Protein AF-A0A0F9VD10-F1 (afdb_monomer)

Sequence (58 aa):
MNDRNCAVRERIGDGVSVGRCWIYTDEAEGTLTCPRHGDVTSIQKRFSETGELGEDPR

Radius of gyration: 10.75 Å; Cα contacts (8 Å, |Δi|>4): 100; chains: 1; bounding box: 22×23×31 Å

Organism: NCBI:txid412755

Structure (mmCIF, N/CA/C/O backbone):
data_AF-A0A0F9VD10-F1
#
_entry.id   AF-A0A0F9VD10-F1
#
loop_
_atom_site.group_PDB
_atom_site.id
_atom_site.type_symbol
_atom_site.label_atom_id
_atom_site.label_alt_id
_atom_site.label_comp_id
_atom_site.label_asym_id
_atom_site.label_entity_id
_atom_site.label_seq_id
_atom_site.pdbx_PDB_ins_code
_atom_site.Cartn_x
_atom_site.Cartn_y
_atom_site.Cartn_z
_atom_site.occupancy
_atom_site.B_iso_or_equiv
_atom_site.auth_seq_id
_atom_site.auth_comp_id
_atom_site.auth_asym_id
_atom_site.auth_atom_id
_atom_site.pdbx_PDB_model_num
ATOM 1 N N . MET A 1 1 ? -6.726 -6.992 11.197 1.00 44.00 1 MET A N 1
ATOM 2 C CA . MET A 1 1 ? -5.442 -7.432 10.609 1.00 44.00 1 MET A CA 1
ATOM 3 C C . MET A 1 1 ? -4.588 -6.188 10.432 1.00 44.00 1 MET A C 1
ATOM 5 O O . MET A 1 1 ? -4.950 -5.360 9.615 1.00 44.00 1 MET A O 1
ATOM 9 N N . ASN A 1 2 ? -3.534 -6.005 11.235 1.00 52.88 2 ASN A N 1
ATOM 10 C CA . ASN A 1 2 ? -2.576 -4.907 11.039 1.00 52.88 2 ASN A CA 1
ATOM 11 C C . ASN A 1 2 ? -1.551 -5.352 10.000 1.00 52.88 2 ASN A C 1
ATOM 13 O O . ASN A 1 2 ? -0.448 -5.783 10.329 1.00 52.88 2 ASN A O 1
ATOM 17 N N . ASP A 1 3 ? -1.974 -5.348 8.745 1.00 70.81 3 ASP A N 1
ATOM 18 C CA . ASP A 1 3 ? -1.129 -5.778 7.653 1.00 70.81 3 ASP A CA 1
ATOM 19 C C . ASP A 1 3 ? -0.364 -4.571 7.104 1.00 70.81 3 ASP A C 1
ATOM 21 O O . ASP A 1 3 ? -0.897 -3.764 6.346 1.00 70.81 3 ASP A O 1
ATOM 25 N N . ARG A 1 4 ? 0.887 -4.424 7.554 1.00 84.50 4 ARG A N 1
ATOM 26 C CA . AR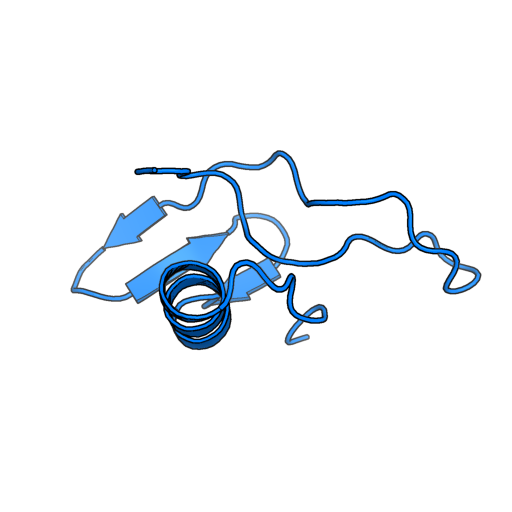G A 1 4 ? 1.766 -3.307 7.180 1.00 84.50 4 ARG A CA 1
ATOM 27 C C . ARG A 1 4 ? 2.291 -3.411 5.752 1.00 84.50 4 ARG A C 1
ATOM 29 O O . ARG A 1 4 ? 2.987 -2.504 5.311 1.00 84.50 4 ARG A O 1
ATOM 36 N N . ASN A 1 5 ? 2.034 -4.500 5.031 1.00 92.94 5 ASN A N 1
ATOM 37 C CA . ASN A 1 5 ? 2.434 -4.582 3.635 1.00 92.94 5 ASN A CA 1
ATOM 38 C C . ASN A 1 5 ? 1.611 -3.579 2.811 1.00 92.94 5 ASN A C 1
ATOM 40 O O . ASN A 1 5 ? 0.446 -3.298 3.099 1.00 92.94 5 ASN A O 1
ATOM 44 N N . CYS A 1 6 ? 2.208 -3.018 1.772 1.00 94.88 6 CYS A N 1
ATOM 45 C CA . CYS A 1 6 ? 1.533 -2.089 0.883 1.00 94.88 6 CYS A CA 1
ATOM 46 C C . CYS A 1 6 ? 0.330 -2.772 0.206 1.00 94.88 6 CYS A C 1
ATOM 48 O O . CYS A 1 6 ? 0.454 -3.846 -0.382 1.00 94.88 6 CYS A O 1
ATOM 50 N N . ALA A 1 7 ? -0.857 -2.166 0.285 1.00 95.81 7 ALA A N 1
ATOM 51 C CA . ALA A 1 7 ? -2.071 -2.699 -0.339 1.00 95.81 7 ALA A CA 1
ATOM 52 C C . ALA A 1 7 ? -2.208 -2.378 -1.841 1.00 95.81 7 ALA A C 1
ATOM 54 O O . ALA A 1 7 ? -3.303 -2.458 -2.395 1.00 95.81 7 ALA A O 1
ATOM 55 N N . VAL A 1 8 ? -1.110 -2.044 -2.522 1.00 95.88 8 VAL A N 1
ATOM 56 C CA . VAL A 1 8 ? -1.083 -1.938 -3.986 1.00 95.88 8 VAL A CA 1
ATOM 57 C C . VAL A 1 8 ? -1.065 -3.336 -4.605 1.00 95.88 8 VAL A C 1
ATOM 59 O O . VAL A 1 8 ? -0.327 -4.226 -4.167 1.00 95.88 8 VAL A O 1
ATOM 62 N N . ARG A 1 9 ? -1.886 -3.521 -5.639 1.00 95.50 9 ARG A N 1
ATOM 63 C CA . ARG A 1 9 ? -1.866 -4.660 -6.549 1.00 95.50 9 ARG A CA 1
ATOM 64 C C . ARG A 1 9 ? -0.719 -4.473 -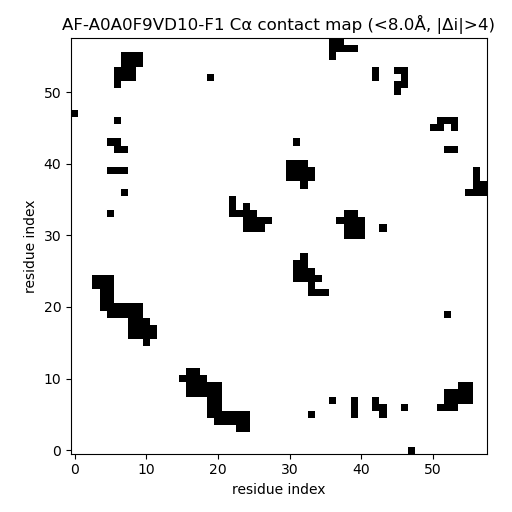7.531 1.00 95.50 9 ARG A C 1
ATOM 66 O O . ARG A 1 9 ? -0.790 -3.662 -8.449 1.00 95.50 9 ARG A O 1
ATOM 73 N N . GLU A 1 10 ? 0.309 -5.280 -7.357 1.00 93.56 10 GLU A N 1
ATOM 74 C CA . GLU A 1 10 ? 1.461 -5.305 -8.237 1.00 93.56 10 GLU A CA 1
ATOM 75 C C . GLU A 1 10 ? 1.074 -5.861 -9.602 1.00 93.56 10 GLU A C 1
ATOM 77 O O . GLU A 1 10 ? 0.331 -6.848 -9.723 1.00 93.56 10 GLU A O 1
ATOM 82 N N . ARG A 1 11 ? 1.627 -5.229 -10.632 1.00 91.50 11 ARG A N 1
ATOM 83 C CA . ARG A 1 11 ? 1.539 -5.662 -12.020 1.00 91.50 11 ARG A CA 1
ATOM 84 C C . ARG A 1 11 ? 2.942 -5.716 -12.613 1.00 91.50 11 ARG A C 1
ATOM 86 O O . ARG A 1 11 ? 3.809 -4.924 -12.242 1.00 91.50 11 ARG A O 1
ATOM 93 N N . ILE A 1 12 ? 3.178 -6.668 -13.504 1.00 86.12 12 ILE A N 1
ATOM 94 C CA . ILE A 1 12 ? 4.397 -6.686 -14.325 1.00 86.12 12 ILE A CA 1
ATOM 95 C C . ILE A 1 12 ? 4.178 -5.823 -15.576 1.00 86.12 12 ILE A C 1
ATOM 97 O O . ILE A 1 12 ? 3.086 -5.302 -15.791 1.00 86.12 12 ILE A O 1
ATOM 101 N N . GLY A 1 13 ? 5.221 -5.626 -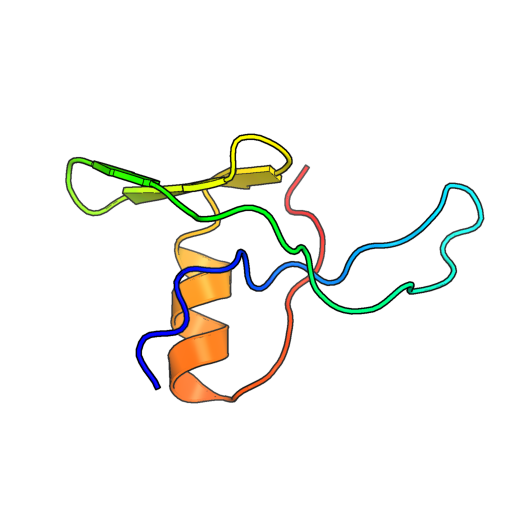16.386 1.00 80.06 13 GLY A N 1
ATOM 102 C CA . GLY A 1 13 ? 5.213 -4.640 -17.478 1.00 80.06 13 GLY A CA 1
ATOM 103 C C . GLY A 1 13 ? 4.153 -4.845 -18.571 1.00 80.06 13 GLY A C 1
ATOM 104 O O . GLY A 1 13 ? 3.868 -3.907 -19.305 1.00 80.06 13 GLY A O 1
ATOM 105 N N . ASP A 1 14 ? 3.547 -6.029 -18.668 1.00 87.44 14 ASP A N 1
ATOM 106 C CA . ASP A 1 14 ? 2.429 -6.326 -19.577 1.00 87.44 14 ASP A CA 1
ATOM 107 C C . ASP A 1 14 ? 1.039 -6.084 -18.942 1.00 87.44 14 ASP A C 1
ATOM 109 O O . ASP A 1 14 ? 0.008 -6.368 -19.550 1.00 87.44 14 ASP A O 1
ATOM 113 N N . GLY A 1 15 ? 0.998 -5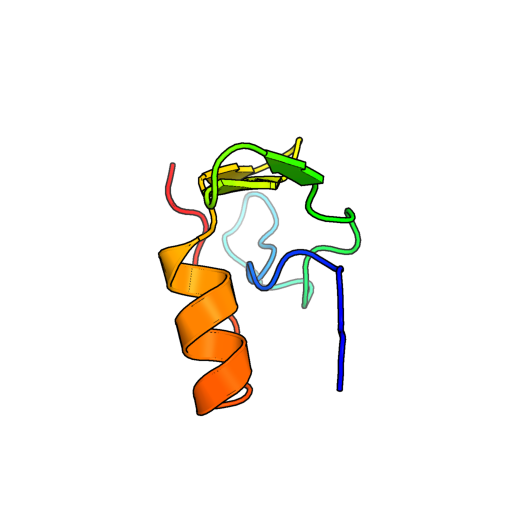.557 -17.713 1.00 84.94 15 GLY A N 1
ATOM 114 C CA . GLY A 1 15 ? -0.222 -5.281 -16.960 1.00 84.94 15 GLY A CA 1
ATOM 115 C C . GLY A 1 15 ? -0.789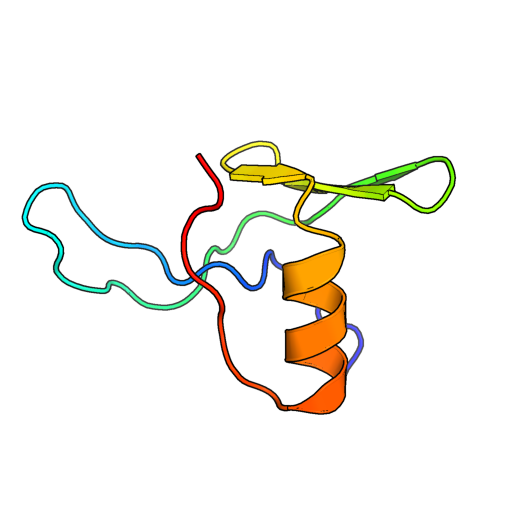 -6.479 -16.192 1.00 84.94 15 GLY A C 1
ATOM 116 O O . GLY A 1 15 ? -1.778 -6.306 -15.469 1.00 84.94 15 GLY A O 1
ATOM 117 N N . VAL A 1 16 ? -0.193 -7.673 -16.280 1.00 89.69 16 VAL A N 1
ATOM 118 C CA . VAL A 1 16 ? -0.651 -8.858 -15.537 1.00 89.69 16 VAL A CA 1
ATOM 119 C C . VAL A 1 16 ? -0.419 -8.662 -14.041 1.00 89.69 16 VAL A C 1
ATOM 121 O O . VAL A 1 16 ? 0.676 -8.304 -13.607 1.00 89.69 16 VAL A O 1
ATOM 124 N N . SER A 1 17 ? -1.458 -8.904 -13.234 1.00 89.56 17 SER A N 1
ATOM 125 C CA . SER A 1 1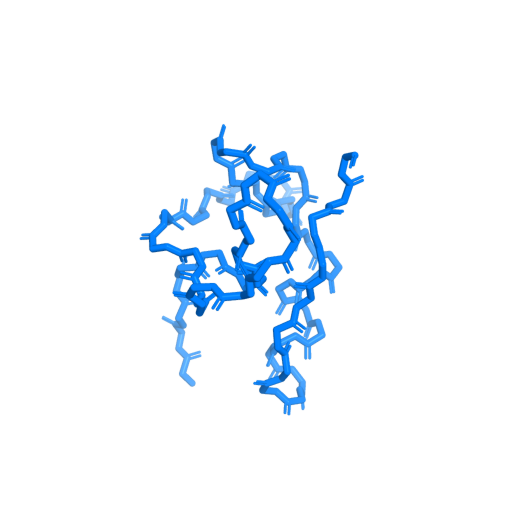7 ? -1.340 -8.809 -11.779 1.00 89.56 17 SER A CA 1
ATOM 126 C C . SER A 1 17 ? -0.540 -9.975 -11.208 1.00 89.56 17 SER A C 1
ATOM 128 O O . SER A 1 17 ? -0.838 -11.134 -11.486 1.00 89.56 17 SER A O 1
ATOM 130 N N . VAL A 1 18 ? 0.425 -9.657 -10.347 1.00 90.12 18 VAL A N 1
ATOM 131 C CA . VAL A 1 18 ? 1.237 -10.631 -9.599 1.00 90.12 18 VAL A CA 1
ATOM 132 C C . VAL A 1 18 ? 0.895 -10.660 -8.108 1.00 90.12 18 VAL A C 1
ATOM 134 O O . VAL A 1 18 ? 1.635 -11.209 -7.297 1.00 90.12 18 VAL A O 1
ATOM 137 N N . GLY A 1 19 ? -0.260 -10.101 -7.744 1.00 90.69 19 GLY A N 1
ATOM 138 C CA . GLY A 1 19 ? -0.761 -10.070 -6.376 1.00 90.69 19 GLY A CA 1
ATOM 139 C C . GLY A 1 19 ? -0.423 -8.775 -5.645 1.00 90.69 19 GLY A C 1
ATOM 140 O O . GLY A 1 19 ? -0.385 -7.702 -6.237 1.00 90.69 19 GLY A O 1
ATOM 141 N N . ARG A 1 20 ? -0.263 -8.865 -4.327 1.00 93.69 20 ARG A N 1
ATOM 142 C CA . ARG A 1 20 ? -0.023 -7.714 -3.450 1.00 93.69 20 ARG A CA 1
ATOM 143 C C . ARG A 1 20 ? 1.447 -7.298 -3.451 1.00 93.69 20 ARG A C 1
ATOM 145 O O . ARG A 1 20 ? 2.318 -8.148 -3.594 1.00 93.69 20 ARG A O 1
ATOM 152 N N . CYS A 1 21 ? 1.727 -6.024 -3.197 1.00 93.81 21 CYS A N 1
ATOM 153 C CA . CYS A 1 21 ? 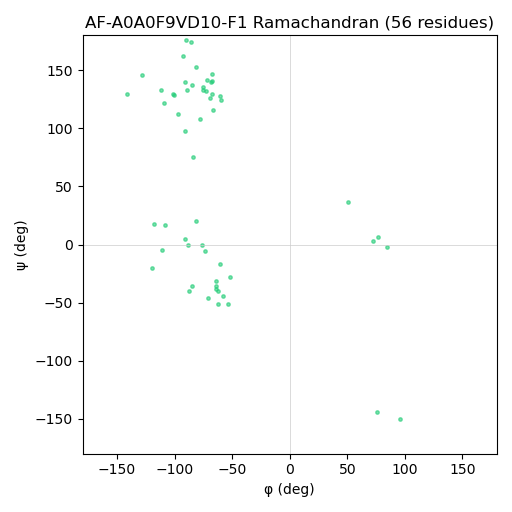3.068 -5.548 -2.878 1.00 93.81 21 CYS A CA 1
ATOM 154 C C . CYS A 1 21 ? 3.535 -6.030 -1.493 1.00 93.81 21 CYS A C 1
ATOM 156 O O . CYS A 1 21 ? 2.879 -5.800 -0.480 1.00 93.81 21 CYS A O 1
ATOM 158 N N . TRP A 1 22 ? 4.700 -6.678 -1.425 1.00 92.38 22 TRP A N 1
ATOM 159 C CA . TRP A 1 22 ? 5.232 -7.227 -0.167 1.00 92.38 22 TRP A CA 1
ATOM 160 C C . TRP A 1 22 ? 6.078 -6.223 0.623 1.00 92.38 22 TRP A C 1
ATOM 162 O O . TRP A 1 22 ? 6.548 -6.545 1.711 1.00 92.38 22 TRP A O 1
ATOM 172 N N . ILE A 1 23 ? 6.257 -5.003 0.117 1.00 93.44 23 ILE A N 1
ATOM 173 C CA . ILE A 1 23 ? 7.027 -3.966 0.806 1.00 93.44 23 ILE A CA 1
ATOM 174 C C . ILE A 1 23 ? 6.200 -3.391 1.957 1.00 93.44 23 ILE A C 1
ATOM 176 O O . ILE A 1 23 ? 5.026 -3.064 1.777 1.00 93.44 23 ILE A O 1
ATOM 180 N N . TYR A 1 24 ? 6.815 -3.265 3.131 1.00 93.94 24 TYR A N 1
ATOM 181 C CA . TYR A 1 24 ? 6.189 -2.618 4.280 1.00 93.94 24 TYR A CA 1
ATOM 182 C C . TYR A 1 24 ? 6.008 -1.120 4.038 1.00 93.94 24 TYR A C 1
ATOM 184 O O . TYR A 1 24 ? 6.864 -0.471 3.440 1.00 93.94 24 TYR A O 1
ATOM 192 N N . THR A 1 25 ? 4.878 -0.583 4.487 1.00 93.94 25 THR A N 1
ATOM 193 C CA . THR A 1 25 ? 4.646 0.857 4.520 1.00 93.94 25 THR A CA 1
ATOM 194 C C . THR A 1 25 ? 5.225 1.458 5.785 1.00 93.94 25 THR A C 1
ATOM 196 O O . THR A 1 25 ? 5.018 0.919 6.875 1.00 93.94 25 THR A O 1
ATOM 199 N N . ASP A 1 26 ? 5.872 2.603 5.628 1.00 93.38 26 ASP A N 1
ATOM 200 C CA . ASP A 1 26 ? 6.296 3.465 6.718 1.00 93.38 26 ASP A CA 1
ATOM 201 C C . ASP A 1 26 ? 5.191 4.478 7.023 1.00 93.38 26 ASP A C 1
ATOM 203 O O . ASP A 1 26 ? 4.547 5.003 6.114 1.00 93.38 26 ASP A O 1
ATOM 207 N N . GLU A 1 27 ? 4.964 4.744 8.306 1.00 92.00 27 GLU A N 1
ATOM 208 C CA . GLU A 1 27 ? 4.017 5.755 8.770 1.00 92.00 27 GLU A CA 1
ATOM 209 C C . GLU A 1 27 ? 4.794 6.930 9.362 1.00 92.00 27 GLU A C 1
ATOM 211 O O . GLU A 1 27 ? 5.566 6.754 10.307 1.00 92.00 27 GLU A O 1
ATOM 216 N N . ALA A 1 28 ? 4.593 8.124 8.811 1.00 88.19 28 ALA A N 1
ATOM 217 C CA . ALA A 1 28 ? 5.164 9.362 9.330 1.00 88.19 28 ALA A CA 1
ATOM 218 C C . ALA A 1 28 ? 4.132 10.485 9.209 1.00 88.19 28 ALA A C 1
ATOM 220 O O . ALA A 1 28 ? 3.548 10.669 8.143 1.00 88.19 28 ALA A O 1
ATOM 221 N N . GLU A 1 29 ? 3.888 11.220 10.300 1.00 89.38 29 GLU A N 1
ATOM 222 C CA . GLU A 1 29 ? 2.950 12.357 10.331 1.00 89.38 29 GLU A CA 1
ATOM 223 C C . GLU A 1 29 ? 1.553 12.022 9.750 1.00 89.38 29 GLU A C 1
ATOM 225 O O . GLU A 1 29 ? 0.930 12.831 9.065 1.00 89.38 29 GLU A O 1
ATOM 230 N N . GLY A 1 30 ? 1.062 10.796 9.977 1.00 85.81 30 GLY A N 1
ATOM 231 C CA . GLY A 1 30 ? -0.237 10.326 9.471 1.00 85.81 30 GLY A CA 1
ATOM 232 C C . GLY A 1 30 ? -0.273 9.959 7.980 1.00 85.81 30 GLY A C 1
ATOM 233 O O . GLY A 1 30 ? -1.346 9.653 7.461 1.00 85.81 30 GLY A O 1
ATOM 234 N N . THR A 1 31 ? 0.874 9.961 7.297 1.00 92.12 31 THR A N 1
ATOM 235 C CA . THR A 1 31 ? 1.015 9.513 5.904 1.00 92.12 31 THR A CA 1
ATOM 236 C C . THR A 1 31 ? 1.618 8.113 5.864 1.00 92.12 31 THR A C 1
ATOM 238 O O . THR A 1 31 ? 2.664 7.868 6.469 1.00 92.12 31 THR A O 1
ATOM 241 N N . LEU A 1 32 ? 0.987 7.200 5.123 1.00 93.31 32 LEU A N 1
ATOM 242 C CA . LEU A 1 32 ? 1.501 5.855 4.868 1.00 93.31 32 LEU A CA 1
ATOM 243 C C . LEU A 1 32 ? 2.217 5.829 3.523 1.00 93.31 32 LEU A C 1
ATOM 245 O O . LEU A 1 32 ? 1.587 5.933 2.473 1.00 93.31 32 LEU A O 1
ATOM 249 N N . THR A 1 33 ? 3.533 5.646 3.552 1.00 94.81 33 THR A N 1
ATOM 250 C CA . THR A 1 33 ? 4.380 5.652 2.357 1.00 94.81 33 THR A CA 1
ATOM 251 C C . THR A 1 33 ? 4.944 4.264 2.091 1.00 94.81 33 THR A C 1
ATOM 253 O O . THR A 1 33 ? 5.463 3.603 2.984 1.00 94.81 33 THR A O 1
ATOM 256 N N . CYS A 1 34 ? 4.869 3.809 0.845 1.00 94.31 34 CYS A N 1
ATOM 257 C CA . CYS A 1 34 ? 5.583 2.638 0.361 1.00 94.31 34 CYS A CA 1
ATOM 258 C C . CYS A 1 34 ? 6.835 3.089 -0.409 1.00 94.31 34 CYS A C 1
ATOM 260 O O . CYS A 1 34 ? 6.696 3.851 -1.365 1.00 94.31 34 CYS A O 1
ATOM 262 N N . PRO A 1 35 ? 8.036 2.564 -0.108 1.00 93.81 35 PRO A N 1
ATOM 263 C CA . PRO A 1 35 ? 9.255 2.860 -0.868 1.00 93.81 35 PRO A CA 1
ATOM 264 C C . PRO A 1 35 ? 9.137 2.644 -2.385 1.00 93.81 35 PRO A C 1
ATOM 266 O O . PRO A 1 35 ? 9.832 3.295 -3.161 1.00 93.81 35 PRO A O 1
ATOM 269 N N . ARG A 1 36 ? 8.259 1.727 -2.818 1.00 92.81 36 ARG A N 1
ATOM 270 C CA . ARG A 1 36 ? 8.009 1.444 -4.235 1.00 92.81 36 ARG A CA 1
ATOM 271 C C . ARG A 1 36 ? 6.934 2.342 -4.842 1.00 92.81 36 ARG A C 1
ATOM 273 O O . ARG A 1 36 ? 7.111 2.750 -5.980 1.00 92.81 36 ARG A O 1
ATOM 280 N N . HIS A 1 37 ? 5.853 2.630 -4.116 1.00 94.25 37 HIS A N 1
ATOM 281 C CA . HIS A 1 37 ? 4.632 3.243 -4.667 1.00 94.25 37 HIS A CA 1
ATOM 282 C C . HIS A 1 37 ? 4.370 4.682 -4.203 1.00 94.25 37 HIS A C 1
ATOM 284 O O . HIS A 1 37 ? 3.450 5.319 -4.696 1.00 94.25 37 HIS A O 1
ATOM 290 N N . GLY A 1 38 ? 5.178 5.219 -3.288 1.00 93.94 38 GLY A N 1
ATOM 291 C CA . GLY A 1 38 ? 4.963 6.548 -2.719 1.00 93.94 38 GLY A CA 1
ATOM 292 C C . GLY A 1 38 ? 3.832 6.559 -1.691 1.00 93.94 38 GLY A C 1
ATOM 293 O O . GLY A 1 38 ? 3.688 5.608 -0.923 1.00 93.94 38 GLY A O 1
ATOM 294 N N . ASP A 1 39 ? 3.056 7.643 -1.650 1.00 95.12 39 ASP A N 1
ATOM 295 C CA . ASP A 1 39 ? 1.923 7.789 -0.732 1.00 95.12 39 ASP A CA 1
ATOM 296 C C . ASP A 1 39 ? 0.806 6.797 -1.084 1.00 95.12 39 ASP A C 1
ATOM 298 O O . ASP A 1 39 ? 0.184 6.856 -2.145 1.00 95.12 39 ASP A O 1
ATOM 302 N N . VAL A 1 40 ? 0.548 5.875 -0.162 1.00 95.38 40 VAL A N 1
ATOM 303 C CA . VAL A 1 40 ? -0.481 4.841 -0.271 1.00 95.38 40 VAL A CA 1
ATOM 304 C C . VAL A 1 40 ? -1.540 4.983 0.819 1.00 95.38 40 VAL A C 1
ATOM 306 O O . VAL A 1 40 ? -2.292 4.041 1.060 1.00 95.38 40 VAL A O 1
ATOM 309 N N . THR A 1 41 ? -1.646 6.146 1.467 1.00 94.75 41 THR A N 1
ATOM 310 C CA . THR A 1 41 ? -2.563 6.398 2.593 1.00 94.75 41 THR A CA 1
ATOM 311 C C . THR A 1 41 ? -4.008 6.048 2.247 1.00 94.75 41 THR A C 1
ATOM 313 O O . THR A 1 41 ? -4.646 5.253 2.939 1.00 94.75 41 THR A O 1
ATOM 316 N N . SER A 1 42 ? -4.516 6.559 1.124 1.00 94.38 42 SER A N 1
ATOM 317 C CA . SER A 1 42 ? -5.884 6.278 0.665 1.00 94.38 42 SER A CA 1
ATOM 318 C C . SER A 1 42 ? -6.099 4.801 0.316 1.00 94.38 42 SER A C 1
ATOM 320 O O . SER A 1 42 ? -7.168 4.250 0.580 1.00 94.38 42 SER A O 1
ATOM 322 N N . ILE A 1 43 ? -5.077 4.143 -0.239 1.00 95.06 43 ILE A N 1
ATOM 323 C CA .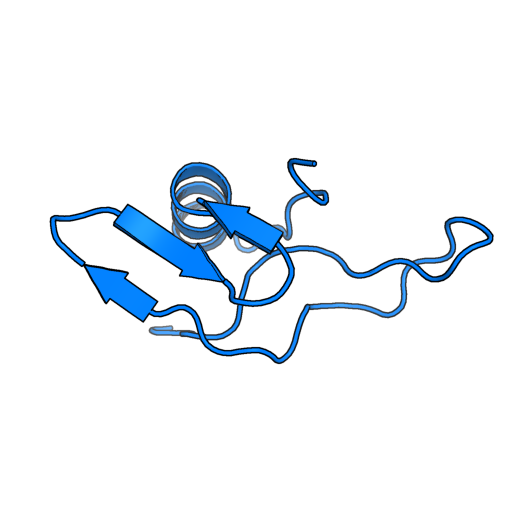 ILE A 1 43 ? -5.124 2.726 -0.621 1.00 95.06 43 ILE A CA 1
ATOM 324 C C . ILE A 1 43 ? -5.139 1.842 0.629 1.00 95.06 43 ILE A C 1
ATOM 326 O O . ILE A 1 43 ? -5.979 0.952 0.737 1.00 95.06 43 ILE A O 1
ATOM 330 N N . GLN A 1 44 ? -4.271 2.122 1.604 1.00 94.12 44 GLN A N 1
ATOM 331 C CA . GLN A 1 44 ? -4.225 1.405 2.879 1.00 94.12 44 GLN A CA 1
ATOM 332 C C . GLN A 1 44 ? -5.509 1.596 3.686 1.00 94.12 44 GLN A C 1
ATOM 334 O O . GLN A 1 44 ? -6.011 0.639 4.283 1.00 94.12 44 GLN A O 1
ATOM 339 N N . LYS A 1 45 ? -6.085 2.805 3.666 1.00 93.62 45 LYS A N 1
ATOM 340 C CA . LYS A 1 45 ? -7.376 3.073 4.303 1.00 93.62 45 LYS A CA 1
ATOM 341 C C . LYS A 1 45 ? -8.488 2.244 3.661 1.00 93.62 45 LYS A C 1
ATOM 343 O O . LYS A 1 45 ? -9.176 1.509 4.365 1.00 93.62 45 LYS A O 1
ATOM 348 N N . ARG A 1 46 ? -8.602 2.277 2.328 1.00 93.31 46 ARG A N 1
ATOM 349 C CA . ARG A 1 46 ? -9.581 1.463 1.593 1.00 93.31 46 ARG A CA 1
ATOM 350 C C . ARG A 1 46 ? -9.392 -0.028 1.872 1.00 93.31 46 ARG A C 1
ATOM 352 O O . ARG A 1 46 ? -10.373 -0.722 2.118 1.00 93.31 46 ARG A O 1
ATOM 359 N N . PHE A 1 47 ? -8.158 -0.527 1.860 1.00 93.81 47 PHE A N 1
ATOM 360 C CA . PHE A 1 47 ? -7.865 -1.932 2.147 1.00 93.81 47 PHE A CA 1
ATOM 361 C C . PHE A 1 47 ? -8.266 -2.326 3.572 1.00 93.81 47 PHE A C 1
ATOM 363 O O . PHE A 1 47 ? -8.847 -3.387 3.771 1.00 93.81 47 PHE A O 1
ATOM 370 N N . SER A 1 48 ? -8.035 -1.456 4.555 1.00 91.69 48 SER A N 1
ATOM 371 C CA . SER A 1 48 ? -8.462 -1.697 5.940 1.00 91.69 48 SER A CA 1
ATOM 372 C C .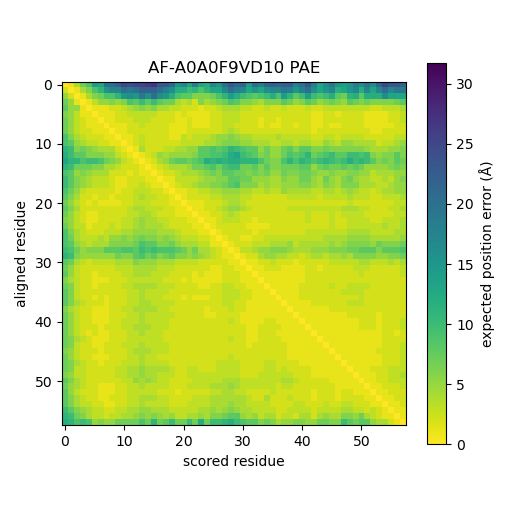 SER A 1 48 ? -9.987 -1.775 6.082 1.00 91.69 48 SER A C 1
ATOM 374 O O . SER A 1 48 ? -10.483 -2.508 6.934 1.00 91.69 48 SER A O 1
ATOM 376 N N . GLU A 1 49 ? -10.729 -1.044 5.246 1.00 93.62 49 GLU A N 1
ATOM 377 C CA . GLU A 1 49 ? -12.198 -1.015 5.247 1.00 93.62 49 GLU A CA 1
ATOM 378 C C . GLU A 1 49 ? -12.826 -2.159 4.430 1.00 93.62 49 GLU A C 1
ATOM 380 O O . GLU A 1 49 ? -13.881 -2.671 4.794 1.00 93.62 49 GLU A O 1
ATOM 385 N N . THR A 1 50 ? -12.195 -2.558 3.322 1.00 94.12 50 THR A N 1
ATOM 386 C CA . THR A 1 50 ? -12.812 -3.427 2.297 1.00 94.12 50 THR A CA 1
ATOM 387 C C . THR A 1 50 ? -12.089 -4.753 2.070 1.00 94.12 50 THR A C 1
ATOM 389 O O . THR A 1 50 ? -12.673 -5.685 1.525 1.00 94.12 50 THR A O 1
ATOM 392 N N . GLY A 1 51 ? -10.813 -4.852 2.449 1.00 92.56 51 GLY A N 1
ATOM 393 C CA . GLY A 1 51 ? -9.926 -5.956 2.075 1.00 92.56 51 GLY A CA 1
ATOM 394 C C . GLY A 1 51 ? -9.477 -5.940 0.607 1.00 92.56 51 GLY A C 1
ATOM 395 O O . GLY A 1 51 ? -8.776 -6.855 0.176 1.00 92.56 51 GLY A O 1
ATOM 396 N N . GLU A 1 52 ? -9.853 -4.924 -0.178 1.00 93.50 52 GLU A N 1
ATOM 397 C CA . GLU A 1 52 ? -9.514 -4.833 -1.599 1.00 93.50 52 GLU A CA 1
ATOM 398 C C . GLU A 1 52 ? -8.181 -4.112 -1.834 1.00 93.50 52 GLU A C 1
ATOM 400 O O . GLU A 1 52 ? -7.942 -3.026 -1.306 1.00 93.50 52 GLU A O 1
ATOM 405 N N . LEU A 1 53 ? -7.323 -4.697 -2.676 1.00 94.69 53 LEU A N 1
ATOM 406 C CA . LEU A 1 53 ? -6.082 -4.059 -3.130 1.00 94.69 53 LEU A CA 1
ATOM 407 C C . LEU A 1 53 ? -6.374 -2.909 -4.107 1.00 94.69 53 LEU A C 1
ATOM 409 O O . LEU A 1 53 ? -7.240 -3.040 -4.976 1.00 94.69 53 LEU A O 1
ATOM 413 N N . GLY A 1 54 ? -5.613 -1.819 -3.996 1.00 93.56 54 GLY A N 1
ATOM 414 C CA . GLY A 1 54 ? -5.657 -0.672 -4.911 1.00 93.56 54 GLY A CA 1
ATOM 415 C C . GLY A 1 54 ? -4.688 -0.795 -6.089 1.00 93.56 54 GLY A C 1
ATOM 416 O O . GLY A 1 54 ? -3.910 -1.742 -6.165 1.00 93.56 54 GLY A O 1
ATOM 417 N N . GLU A 1 55 ? -4.723 0.161 -7.012 1.00 93.69 55 GLU A N 1
ATOM 418 C CA . GLU A 1 55 ? -3.781 0.247 -8.144 1.00 93.69 55 GLU A CA 1
ATOM 419 C C . GLU A 1 55 ? -2.572 1.135 -7.777 1.00 93.69 55 GLU A C 1
ATOM 421 O O . GLU A 1 55 ? -2.644 1.870 -6.791 1.00 93.69 55 GLU A O 1
ATOM 426 N N . ASP A 1 56 ? -1.459 1.048 -8.522 1.00 89.69 56 ASP A N 1
ATOM 427 C CA . ASP A 1 56 ? -0.290 1.930 -8.314 1.00 89.69 56 ASP A CA 1
ATOM 428 C C . ASP A 1 56 ? -0.732 3.398 -8.508 1.00 89.69 56 ASP A C 1
ATOM 430 O O . ASP A 1 56 ? -1.332 3.706 -9.539 1.00 89.69 56 ASP A O 1
ATOM 434 N N . PRO A 1 57 ? -0.512 4.292 -7.525 1.00 84.94 57 PRO A N 1
ATOM 435 C CA . PRO A 1 57 ? -0.944 5.687 -7.605 1.00 84.94 57 PRO A CA 1
ATOM 436 C C . PRO A 1 57 ? -0.069 6.579 -8.508 1.00 84.94 57 PRO A C 1
ATOM 438 O O . PRO A 1 57 ? -0.352 7.775 -8.597 1.00 84.94 57 PRO A O 1
ATOM 441 N N . ARG A 1 58 ? 0.994 6.051 -9.130 1.00 79.50 58 ARG A N 1
ATOM 442 C CA . ARG A 1 58 ? 1.939 6.807 -9.973 1.00 79.50 58 ARG A CA 1
ATOM 443 C C . ARG A 1 58 ? 1.694 6.655 -11.470 1.00 79.50 58 ARG A C 1
ATOM 445 O O . ARG A 1 58 ? 1.204 5.589 -11.899 1.00 79.50 58 ARG A O 1
#

Mean predicted aligned error: 3.76 Å

pLDDT: mean 90.02, std 9.12, range [44.0, 95.88]

Nearest PDB structures (foldseek):
  1kqf-assembly1_A  TM=4.809E-01  e=4.857E+00  Escherichia coli
  3tzg-assembly1_A  TM=4.515E-01  e=5.955E+00  Phocaeicola vulgatus ATCC 8482
  3eac-assembly1_A  TM=3.116E-01  e=3.232E+00  Homo sapiens
  3tzg-assembly2_B  TM=4.520E-01  e=7.813E+00  Phocaeicola vulgatus ATCC 8482
  7p4n-assembly1_A  TM=3.288E-01  e=7.813E+00  Homo sapiens

Secondary structure (DSSP, 8-state):
----B--BEEE-TTS-EEEE--SBPEEETTEEEETTTEE-HHHHHHHHHH---B----

Foldseek 3Di:
DPQQFQLAFDADPVRHTPGGHRFGWDDDPQFTQGPVQGTRNVQVVCCVVPVHRDHRPD

Solvent-accessible surface area (backbone atoms only — not comparable to full-atom values): 3483 Å² total; per-residue (Å²): 132,94,69,53,44,31,36,32,42,36,56,50,99,88,66,53,72,75,46,68,35,81,53,58,44,49,76,55,97,91,41,33,32,24,95,88,58,41,75,38,44,70,34,43,51,46,23,74,76,68,72,50,66,31,69,68,80,117